Protein AF-A0A382NJA1-F1 (afdb_monomer)

Mean predicted aligned error: 3.36 Å

Solvent-accessible surface area (backbone atoms only — not comparable to full-atom values): 5125 Å² total; per-residue (Å²): 135,84,60,67,63,60,54,55,50,49,56,50,51,52,54,54,45,63,69,33,66,53,54,37,37,49,45,68,77,72,45,65,48,91,83,36,47,65,61,50,51,49,54,52,52,51,43,53,48,28,68,73,70,44,55,71,74,49,26,53,50,45,52,52,53,50,51,64,67,24,68,82,36,61,54,64,28,100,84,74,46,75,41,46,65,78,63,130

Secondary structure (DSSP, 8-state):
---HHHHHHHHHHHHHHHH-HHHHHHHHHH--TTT-HHHHHHHHHHHHHHHHHS-HHHHHHHHHHHHHHHTT-EEE-TTS-EEETT--

Foldseek 3Di:
DDDVVVVVVLVVVVVVLCPDQQSVVLCVPQHPCVVCVPVVSVLVVLLVCCCPPNDPVSNVVSVVVVCVSQQVRWDAGPVRHTDGSPPD

InterPro domains:
  IPR018713 ER-bound oxygenase mpaB/mpaB'/Rubber oxygenase, catalytic domain [PF09995] (4-88)

Organism: NCBI:txid408172

Structure (mmCIF, N/CA/C/O backbone):
data_AF-A0A382NJA1-F1
#
_entry.id   AF-A0A382NJA1-F1
#
loop_
_atom_site.group_PDB
_atom_site.id
_atom_site.type_symbol
_atom_site.label_atom_id
_atom_site.label_alt_id
_atom_site.label_comp_id
_atom_site.label_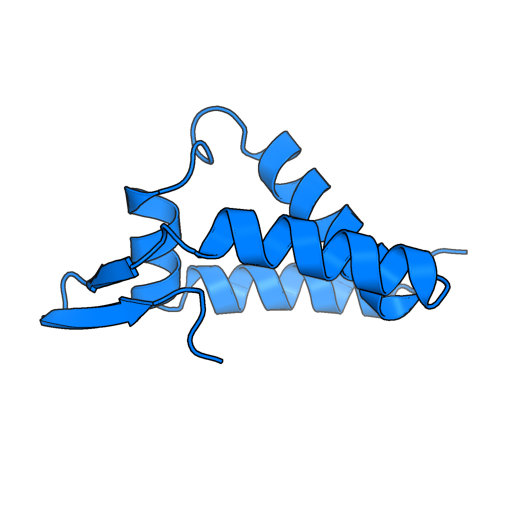asym_id
_atom_site.label_entity_id
_atom_site.label_seq_id
_atom_site.pdbx_PDB_ins_code
_atom_site.Cartn_x
_atom_site.Cartn_y
_atom_site.Cartn_z
_atom_site.occupancy
_atom_site.B_iso_or_equiv
_atom_site.auth_seq_id
_atom_site.auth_comp_id
_atom_site.auth_asym_id
_atom_site.auth_atom_id
_atom_site.pdbx_PDB_model_num
ATOM 1 N N . MET A 1 1 ? 4.106 1.530 -23.584 1.00 46.34 1 MET A N 1
ATOM 2 C CA . MET A 1 1 ? 3.066 0.544 -23.944 1.00 46.34 1 MET A CA 1
ATOM 3 C C . MET A 1 1 ? 2.362 0.176 -22.647 1.00 46.34 1 MET A C 1
ATOM 5 O O . MET A 1 1 ? 3.019 -0.368 -21.775 1.00 46.34 1 MET A O 1
ATOM 9 N N . SER A 1 2 ? 1.124 0.629 -22.435 1.00 67.75 2 SER A N 1
ATOM 10 C CA . SER A 1 2 ? 0.388 0.360 -21.191 1.00 67.75 2 SER A CA 1
ATOM 11 C C . SER A 1 2 ? -0.265 -1.012 -21.323 1.00 67.75 2 SER A C 1
ATOM 13 O O . SER A 1 2 ? -1.024 -1.213 -22.267 1.00 67.75 2 SER A O 1
ATOM 15 N N . ASP A 1 3 ? 0.080 -1.956 -20.448 1.00 82.00 3 ASP A N 1
ATOM 16 C CA . ASP A 1 3 ? -0.658 -3.212 -20.330 1.00 82.00 3 ASP A CA 1
ATOM 17 C C . ASP A 1 3 ? -2.047 -2.903 -19.731 1.00 82.00 3 ASP A C 1
ATOM 19 O O . ASP A 1 3 ? -2.130 -2.502 -18.563 1.00 82.00 3 ASP A O 1
ATOM 23 N N . PRO A 1 4 ? -3.146 -3.047 -20.496 1.00 86.69 4 PRO A N 1
ATOM 24 C CA . PRO A 1 4 ? -4.487 -2.751 -19.998 1.00 86.69 4 PRO A CA 1
ATOM 25 C C . PRO A 1 4 ? -4.897 -3.671 -18.839 1.00 86.69 4 PRO A C 1
ATOM 27 O O . PRO A 1 4 ? -5.697 -3.260 -17.993 1.00 86.69 4 PRO A O 1
ATOM 30 N N . ALA A 1 5 ? -4.332 -4.880 -18.747 1.00 90.00 5 ALA A N 1
ATOM 31 C CA . ALA A 1 5 ? -4.602 -5.789 -17.640 1.00 90.00 5 ALA A CA 1
ATOM 32 C C . ALA A 1 5 ? -4.041 -5.246 -16.319 1.00 90.00 5 ALA A C 1
ATOM 34 O O . ALA A 1 5 ? -4.717 -5.332 -15.294 1.00 90.00 5 ALA A O 1
ATOM 35 N N . ALA A 1 6 ? -2.864 -4.611 -16.342 1.00 88.88 6 ALA A N 1
ATOM 36 C CA . ALA A 1 6 ? -2.269 -3.986 -15.161 1.00 88.88 6 ALA A CA 1
ATOM 37 C C . ALA A 1 6 ? -3.151 -2.860 -14.591 1.00 88.88 6 ALA A C 1
ATOM 39 O O . ALA A 1 6 ? -3.291 -2.739 -13.375 1.00 88.88 6 ALA A O 1
ATOM 40 N N . PHE A 1 7 ? -3.802 -2.071 -15.452 1.00 89.00 7 PHE A N 1
ATOM 41 C CA . PHE A 1 7 ? -4.722 -1.016 -15.016 1.00 89.00 7 PHE A CA 1
ATOM 42 C C . PHE A 1 7 ? -5.978 -1.586 -14.342 1.00 89.00 7 PHE A C 1
ATOM 44 O O . PHE A 1 7 ? -6.320 -1.195 -13.223 1.00 89.00 7 PHE A O 1
ATOM 51 N N . VAL A 1 8 ? -6.638 -2.553 -14.989 1.00 94.00 8 VAL A N 1
ATOM 52 C CA . VAL A 1 8 ? -7.832 -3.214 -14.436 1.00 94.00 8 VAL A CA 1
ATOM 53 C C . VAL A 1 8 ? -7.493 -3.952 -13.137 1.00 94.00 8 VA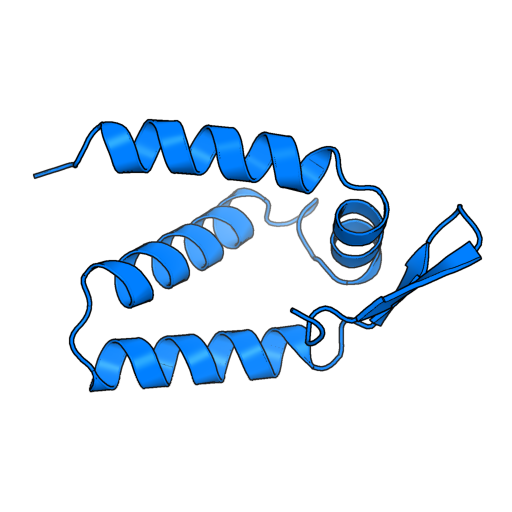L A C 1
ATOM 55 O O . VAL A 1 8 ? -8.217 -3.835 -12.146 1.00 94.00 8 VAL A O 1
ATOM 58 N N . GLY A 1 9 ? -6.367 -4.668 -13.119 1.00 92.56 9 GLY A N 1
ATOM 59 C CA . GLY A 1 9 ? -5.847 -5.350 -11.938 1.00 92.56 9 GLY A CA 1
ATOM 60 C C . GLY A 1 9 ? -5.560 -4.383 -10.792 1.00 92.56 9 GLY A C 1
ATOM 61 O O . GLY A 1 9 ? -5.968 -4.648 -9.663 1.00 92.56 9 GLY A O 1
ATOM 62 N N . GLY A 1 10 ? -4.947 -3.233 -11.085 1.00 92.69 10 GLY A N 1
ATOM 63 C CA . GLY A 1 10 ? -4.674 -2.180 -10.108 1.00 92.69 10 GLY A CA 1
ATOM 64 C C . GLY A 1 10 ? -5.944 -1.619 -9.468 1.00 92.69 10 GLY A C 1
ATOM 65 O O . GLY A 1 10 ? -6.041 -1.581 -8.242 1.00 92.69 10 GLY A O 1
ATOM 66 N N . ILE A 1 11 ? -6.953 -1.255 -10.268 1.00 93.94 11 ILE A N 1
ATOM 67 C CA . ILE A 1 11 ? -8.241 -0.765 -9.742 1.00 93.94 11 ILE A CA 1
ATOM 68 C C . ILE A 1 11 ? -8.907 -1.827 -8.868 1.00 93.94 11 ILE A C 1
ATOM 70 O O . ILE A 1 11 ? -9.336 -1.531 -7.752 1.00 93.94 11 ILE A O 1
ATOM 74 N N . ARG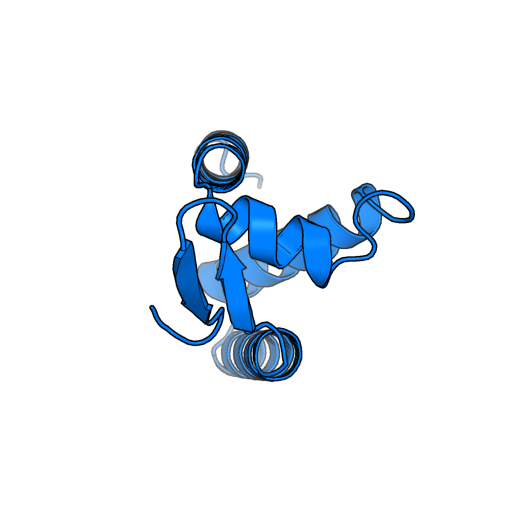 A 1 12 ? -8.963 -3.078 -9.339 1.00 96.25 12 ARG A N 1
ATOM 75 C CA . ARG A 1 12 ? -9.534 -4.182 -8.558 1.00 96.25 12 ARG A CA 1
ATOM 76 C C . ARG A 1 12 ? -8.801 -4.362 -7.230 1.00 96.25 12 ARG A C 1
ATOM 78 O O . ARG A 1 12 ? -9.455 -4.515 -6.202 1.00 96.25 12 ARG A O 1
ATOM 85 N N . ALA A 1 13 ? -7.470 -4.343 -7.243 1.00 94.25 13 ALA A N 1
ATOM 86 C CA . ALA A 1 13 ? -6.663 -4.503 -6.040 1.00 94.25 13 ALA A CA 1
ATOM 87 C C . ALA A 1 13 ? -6.937 -3.391 -5.020 1.00 94.25 13 ALA A C 1
ATOM 89 O O . ALA A 1 13 ? -7.023 -3.684 -3.832 1.00 94.25 13 ALA A O 1
ATOM 90 N N . LEU A 1 14 ? -7.120 -2.143 -5.465 1.00 93.50 14 LEU A N 1
ATOM 91 C CA . LEU A 1 14 ? -7.483 -1.029 -4.583 1.00 93.50 14 LEU A CA 1
ATOM 92 C C . LEU A 1 14 ? -8.859 -1.233 -3.942 1.00 93.50 14 LEU A C 1
ATOM 94 O O . LEU A 1 14 ? -9.005 -1.019 -2.742 1.00 93.50 14 LEU A O 1
ATOM 98 N N . LEU A 1 15 ? -9.851 -1.684 -4.715 1.00 95.25 15 LEU A N 1
ATOM 99 C CA . LEU A 1 15 ? -11.199 -1.948 -4.201 1.00 95.25 15 LEU A CA 1
ATOM 100 C C . LEU A 1 15 ? -11.206 -3.085 -3.173 1.00 95.25 15 LEU A C 1
ATOM 102 O O . LEU A 1 15 ? -11.812 -2.951 -2.114 1.00 95.25 15 LEU A O 1
ATOM 106 N N . VAL A 1 16 ? -10.509 -4.186 -3.466 1.00 96.25 16 VAL A N 1
ATOM 107 C CA . VAL A 1 16 ? -10.401 -5.327 -2.543 1.00 96.25 16 VAL A CA 1
ATOM 108 C C . VAL A 1 16 ? -9.665 -4.924 -1.264 1.00 96.25 16 VAL A C 1
ATOM 110 O O . VAL A 1 16 ? -10.130 -5.248 -0.176 1.00 96.25 16 VAL A O 1
ATOM 113 N N . GLN A 1 17 ? -8.564 -4.176 -1.376 1.00 93.88 17 GLN A N 1
ATOM 114 C CA . GLN A 1 17 ? -7.827 -3.675 -0.213 1.00 93.88 17 GLN A CA 1
ATOM 115 C C . GLN A 1 17 ? -8.671 -2.724 0.639 1.00 93.88 17 GLN A C 1
ATOM 117 O O . GLN A 1 17 ? -8.694 -2.860 1.857 1.00 93.88 17 GLN A O 1
ATOM 122 N N . ALA A 1 18 ? -9.410 -1.799 0.020 1.00 92.44 18 ALA A N 1
ATOM 123 C CA . ALA A 1 18 ? -10.282 -0.873 0.741 1.00 92.44 18 ALA A CA 1
ATOM 124 C C . ALA A 1 18 ? -11.441 -1.580 1.466 1.00 92.44 18 ALA A C 1
ATOM 126 O O . ALA A 1 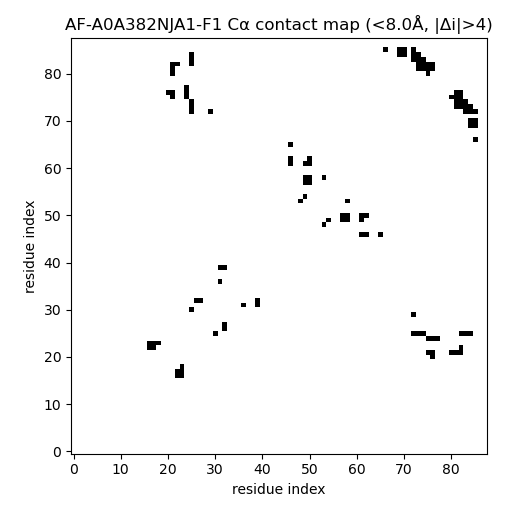18 ? -11.926 -1.080 2.478 1.00 92.44 18 ALA A O 1
ATOM 127 N N . ALA 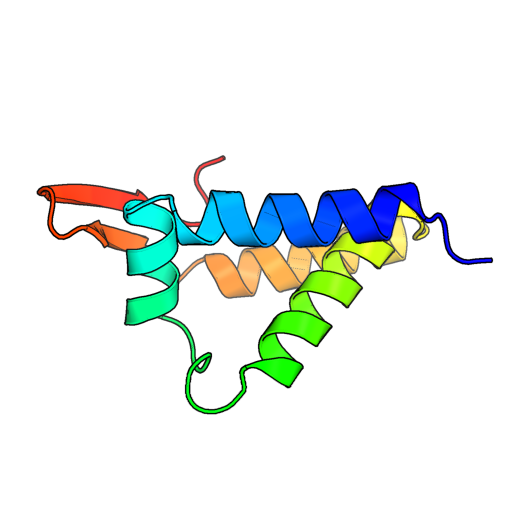A 1 19 ? -11.877 -2.738 0.964 1.00 95.31 19 ALA A N 1
ATOM 128 C CA . ALA A 1 19 ? -12.916 -3.550 1.589 1.00 95.31 19 ALA A CA 1
ATOM 129 C C . ALA A 1 19 ? -12.405 -4.420 2.754 1.00 95.31 19 ALA A C 1
ATOM 131 O O . ALA A 1 19 ? -13.219 -4.963 3.502 1.00 95.31 19 ALA A O 1
ATOM 132 N N . HIS A 1 20 ? -11.088 -4.574 2.923 1.00 94.44 20 HIS A N 1
ATOM 133 C CA . HIS A 1 20 ? -10.511 -5.389 3.989 1.00 94.44 20 HIS A CA 1
ATOM 134 C C . HIS A 1 20 ? -10.395 -4.569 5.291 1.00 94.44 20 HIS A C 1
ATOM 136 O O . HIS A 1 20 ? -9.638 -3.595 5.313 1.00 94.44 20 HIS A O 1
ATOM 142 N N . PRO A 1 21 ? -11.078 -4.940 6.396 1.00 95.25 21 PRO A N 1
ATOM 143 C CA . PRO A 1 21 ? -11.160 -4.102 7.600 1.00 95.25 21 PRO A CA 1
ATOM 144 C C . PRO A 1 21 ? -9.801 -3.754 8.217 1.00 95.25 21 PRO A C 1
ATOM 146 O O . PRO A 1 21 ? -9.572 -2.619 8.623 1.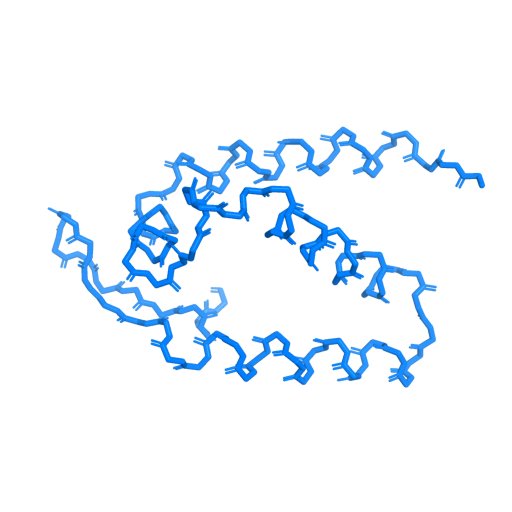00 95.25 21 PRO A O 1
ATOM 149 N N . GLU A 1 22 ? -8.884 -4.715 8.259 1.00 96.38 22 GLU A N 1
ATOM 150 C CA . GLU A 1 22 ? -7.551 -4.554 8.847 1.00 96.38 22 GLU A CA 1
ATOM 151 C C . GLU A 1 22 ? -6.639 -3.674 7.975 1.00 96.38 22 GLU A C 1
ATOM 153 O O . GLU A 1 22 ? -5.925 -2.821 8.498 1.00 96.38 22 GLU A O 1
ATOM 158 N N . VAL A 1 23 ? -6.729 -3.790 6.644 1.00 95.19 23 VAL A N 1
ATOM 159 C CA . VAL A 1 23 ? -6.027 -2.888 5.715 1.00 95.19 23 VAL A CA 1
ATOM 160 C C . VAL A 1 23 ? -6.590 -1.472 5.827 1.00 95.19 23 VAL A C 1
ATOM 162 O O . VAL A 1 23 ? -5.830 -0.507 5.903 1.00 95.19 23 VAL A O 1
ATOM 165 N N . ALA A 1 24 ? -7.917 -1.335 5.874 1.00 94.50 24 ALA A N 1
ATOM 166 C CA . ALA A 1 24 ? -8.581 -0.048 6.038 1.00 94.50 24 ALA A CA 1
ATOM 167 C C . ALA A 1 24 ? -8.224 0.618 7.377 1.00 94.50 24 ALA A C 1
ATOM 169 O O . ALA A 1 24 ? -8.011 1.829 7.396 1.00 94.50 24 ALA A O 1
ATOM 170 N N . ALA A 1 25 ? -8.100 -0.154 8.463 1.00 96.50 25 ALA A N 1
ATOM 171 C CA . ALA A 1 25 ? -7.612 0.334 9.753 1.00 96.50 25 ALA A CA 1
ATOM 172 C C . ALA A 1 25 ? -6.160 0.823 9.649 1.00 96.50 25 ALA A C 1
ATOM 174 O O . ALA A 1 25 ? -5.894 1.987 9.929 1.00 96.50 25 ALA A O 1
ATOM 175 N N . GLY A 1 26 ? -5.243 0.006 9.118 1.00 95.75 26 GLY A N 1
ATOM 176 C CA . GLY A 1 26 ? -3.840 0.403 8.952 1.00 95.75 26 GLY A CA 1
ATOM 177 C C . GLY A 1 26 ? -3.656 1.659 8.089 1.00 95.75 26 GLY A C 1
ATOM 178 O O . GLY A 1 26 ? -2.868 2.546 8.418 1.00 95.75 26 GLY A O 1
ATOM 179 N N . VAL A 1 27 ? -4.422 1.792 7.002 1.00 95.00 27 VAL A N 1
ATOM 180 C CA . VAL A 1 27 ? -4.440 3.022 6.191 1.00 95.00 27 VAL A CA 1
ATOM 181 C C . VAL A 1 27 ? -5.074 4.181 6.963 1.00 95.00 27 VAL A C 1
ATOM 183 O O . VAL A 1 27 ? -4.549 5.291 6.927 1.00 95.00 27 VAL A O 1
ATOM 186 N N . GLY A 1 28 ? -6.181 3.943 7.662 1.00 94.81 28 GLY A N 1
ATOM 187 C CA . GLY A 1 28 ? -6.890 4.937 8.464 1.00 94.81 28 GLY A CA 1
ATOM 188 C C . GLY A 1 28 ? -6.029 5.570 9.553 1.00 94.81 28 GLY A C 1
ATOM 189 O O . GLY A 1 28 ? -6.081 6.792 9.715 1.00 94.81 28 GLY A O 1
ATOM 190 N N . ASP A 1 29 ? -5.238 4.739 10.228 1.00 95.38 29 ASP A N 1
ATOM 191 C CA . ASP A 1 29 ? -4.470 5.077 11.426 1.00 95.38 29 ASP A CA 1
ATOM 192 C C . ASP A 1 29 ? -3.062 5.601 11.094 1.00 95.38 29 ASP A C 1
ATOM 194 O O . ASP A 1 29 ? -2.537 6.461 11.801 1.00 95.38 29 ASP A O 1
ATOM 198 N N . HIS A 1 30 ? -2.446 5.123 10.002 1.00 95.75 30 HIS A N 1
ATOM 199 C CA . HIS A 1 30 ? -1.026 5.379 9.704 1.00 95.75 30 HIS A CA 1
ATOM 200 C C . HIS A 1 30 ? -0.757 6.086 8.363 1.00 95.75 30 HIS A C 1
ATOM 202 O O . HIS A 1 30 ? 0.401 6.229 7.961 1.00 95.75 30 HIS A O 1
ATOM 208 N N . SER A 1 31 ? -1.783 6.527 7.626 1.00 92.88 31 SER A N 1
ATOM 209 C CA . SER A 1 31 ? -1.601 7.198 6.332 1.00 92.88 31 SER A CA 1
ATOM 210 C C . SER A 1 31 ? -2.130 8.625 6.288 1.00 92.88 31 SER A C 1
ATOM 212 O O . SER A 1 31 ? -3.271 8.888 6.638 1.00 92.88 31 SER A O 1
ATOM 214 N N . VAL A 1 32 ? -1.385 9.488 5.594 1.00 90.50 32 VAL A N 1
ATOM 215 C CA . VAL A 1 32 ? -1.834 10.802 5.096 1.00 90.50 32 VAL A CA 1
ATOM 216 C C . VAL A 1 32 ? -2.750 10.709 3.861 1.00 90.50 32 VAL A C 1
ATOM 218 O O . VAL A 1 32 ? -2.643 11.497 2.927 1.00 90.50 32 VAL A O 1
ATOM 221 N N . TYR A 1 33 ? -3.589 9.671 3.750 1.00 88.62 33 TYR A N 1
ATOM 222 C CA . TYR A 1 33 ? -4.333 9.439 2.497 1.00 88.62 33 TYR A CA 1
ATOM 223 C C . TYR A 1 33 ? -5.466 10.445 2.279 1.00 88.62 33 TYR A C 1
ATOM 225 O O . TYR A 1 33 ? -5.916 10.606 1.147 1.00 88.62 33 TYR A O 1
ATOM 233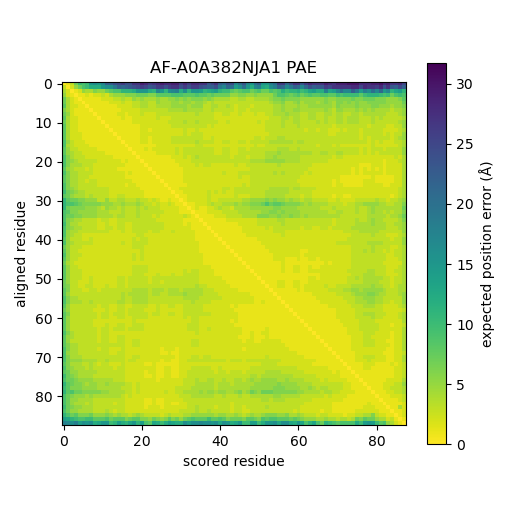 N N . ARG A 1 34 ? -5.944 11.090 3.348 1.00 92.31 34 ARG A N 1
ATOM 234 C CA . ARG A 1 34 ? -6.996 12.106 3.265 1.00 92.31 34 ARG A CA 1
ATOM 235 C C . ARG A 1 34 ? -6.425 13.431 2.764 1.00 92.31 34 ARG A C 1
ATOM 237 O O . ARG A 1 34 ? -7.094 14.139 2.021 1.00 92.31 34 ARG A O 1
ATOM 244 N N . GLU A 1 35 ? -5.183 13.723 3.134 1.00 96.56 35 GLU A N 1
ATOM 245 C CA . GLU A 1 35 ? -4.452 14.941 2.794 1.00 96.56 35 GLU A CA 1
ATOM 246 C C . GLU A 1 35 ? -3.721 14.813 1.447 1.00 96.56 35 GLU A C 1
ATOM 248 O O . GLU A 1 35 ? -3.681 15.765 0.673 1.00 96.56 35 GLU A O 1
ATOM 253 N N . ASP A 1 36 ? -3.171 13.630 1.149 1.00 95.56 36 ASP A N 1
ATOM 254 C CA . ASP A 1 36 ? -2.410 13.318 -0.070 1.00 95.56 36 ASP A CA 1
ATOM 255 C C . ASP A 1 36 ? -2.872 11.989 -0.720 1.00 95.56 36 ASP A C 1
ATOM 257 O O . ASP A 1 36 ? -2.119 11.005 -0.772 1.00 95.56 36 ASP A O 1
ATOM 261 N N . PRO A 1 37 ? -4.115 11.912 -1.237 1.00 92.50 37 PRO A N 1
ATOM 262 C CA . PRO A 1 37 ? -4.626 10.693 -1.867 1.00 92.50 37 PRO A CA 1
ATOM 263 C C . PRO A 1 37 ? -3.876 10.348 -3.159 1.00 92.50 37 PRO A C 1
ATOM 265 O O . PRO A 1 37 ? -3.541 9.186 -3.402 1.00 92.50 37 PRO A O 1
ATOM 268 N N . LEU A 1 38 ? -3.577 11.354 -3.990 1.00 94.75 38 LEU A N 1
ATOM 269 C CA . LEU A 1 38 ? -2.920 11.142 -5.281 1.00 94.75 38 LEU A CA 1
ATOM 270 C C . LEU A 1 38 ? -1.437 10.800 -5.125 1.00 94.75 38 LEU A C 1
ATOM 272 O O . LEU A 1 38 ? -0.936 9.938 -5.850 1.00 94.75 38 LEU A O 1
ATOM 276 N N . GLY A 1 39 ? -0.729 11.405 -4.169 1.00 94.88 39 GLY A N 1
ATOM 277 C CA . GLY A 1 39 ? 0.649 11.026 -3.878 1.00 94.88 39 GLY A CA 1
ATOM 278 C C . GLY A 1 39 ? 0.736 9.632 -3.264 1.00 94.88 39 GLY A C 1
ATOM 279 O O . GLY A 1 39 ? 1.624 8.866 -3.646 1.00 94.88 39 GLY A O 1
ATOM 280 N N . ARG A 1 40 ? -0.210 9.237 -2.396 1.00 93.88 40 ARG A N 1
ATOM 281 C CA . ARG A 1 40 ? -0.319 7.844 -1.915 1.00 93.88 40 ARG A CA 1
ATOM 282 C C . ARG A 1 40 ? -0.488 6.867 -3.074 1.00 93.88 40 ARG A C 1
ATOM 284 O O . ARG A 1 40 ? 0.295 5.924 -3.176 1.00 93.88 40 ARG A O 1
ATOM 291 N N . LEU A 1 41 ? -1.445 7.121 -3.967 1.00 93.50 41 LEU A N 1
ATOM 292 C CA . LEU A 1 41 ? -1.675 6.280 -5.143 1.00 93.50 41 LEU A CA 1
ATOM 293 C C . LEU A 1 41 ? -0.434 6.208 -6.045 1.00 93.50 41 LEU A C 1
ATOM 295 O O . LEU A 1 41 ? -0.063 5.127 -6.496 1.00 93.50 41 LEU A O 1
ATOM 299 N N . SER A 1 42 ? 0.242 7.338 -6.259 1.00 94.75 42 SER A N 1
ATOM 300 C CA . SER A 1 42 ? 1.452 7.408 -7.087 1.00 94.75 42 SER A CA 1
ATOM 301 C C . SER A 1 42 ? 2.594 6.567 -6.510 1.00 94.75 42 SER A C 1
ATOM 303 O O . SER A 1 42 ? 3.270 5.860 -7.256 1.00 94.75 42 SER A O 1
ATOM 305 N N . ARG A 1 43 ? 2.786 6.575 -5.182 1.00 94.88 43 ARG A N 1
ATOM 306 C CA . ARG A 1 43 ? 3.786 5.730 -4.500 1.00 94.88 43 ARG A CA 1
ATOM 307 C C . ARG A 1 43 ? 3.471 4.239 -4.651 1.00 94.88 43 ARG A C 1
ATOM 309 O O . ARG A 1 43 ? 4.376 3.462 -4.948 1.00 94.88 43 ARG A O 1
ATOM 316 N N . THR A 1 44 ? 2.203 3.846 -4.518 1.00 94.12 44 THR A N 1
ATOM 317 C CA . THR A 1 44 ? 1.766 2.462 -4.766 1.00 94.12 44 THR A CA 1
ATOM 318 C C . THR A 1 44 ? 1.987 2.055 -6.224 1.00 94.12 44 THR A C 1
ATOM 320 O O . THR A 1 44 ? 2.558 0.997 -6.480 1.00 94.12 44 THR A O 1
ATOM 323 N N . ALA A 1 45 ? 1.603 2.899 -7.186 1.00 94.25 45 ALA A N 1
ATOM 324 C CA . ALA A 1 45 ? 1.797 2.626 -8.610 1.00 94.25 45 ALA A CA 1
ATOM 325 C C . ALA A 1 45 ? 3.284 2.495 -8.977 1.00 94.25 45 ALA A C 1
ATOM 327 O O . ALA A 1 45 ? 3.649 1.601 -9.744 1.00 94.25 45 ALA A O 1
ATOM 328 N N . ALA A 1 46 ? 4.148 3.333 -8.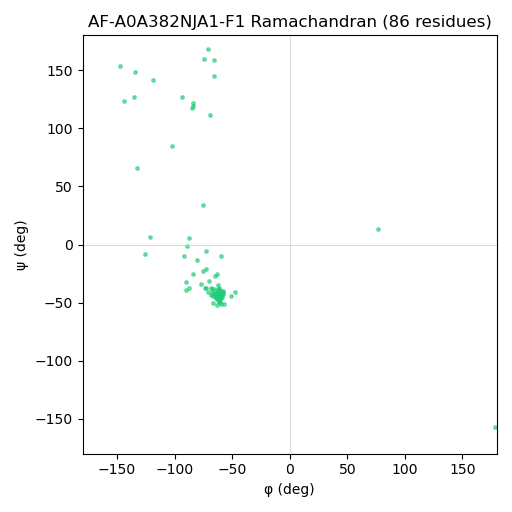396 1.00 95.25 46 ALA A N 1
ATOM 329 C CA . ALA A 1 46 ? 5.594 3.245 -8.572 1.00 95.25 46 ALA A CA 1
ATOM 330 C C . ALA A 1 46 ? 6.155 1.924 -8.020 1.00 95.25 46 ALA A C 1
ATOM 332 O O . ALA A 1 46 ? 6.930 1.263 -8.708 1.00 95.25 46 ALA A O 1
ATOM 333 N N . TYR A 1 47 ? 5.725 1.501 -6.826 1.00 96.12 47 TYR A N 1
ATOM 334 C CA . TYR A 1 47 ? 6.131 0.219 -6.243 1.00 96.12 47 TYR A CA 1
ATOM 335 C C . TYR A 1 47 ? 5.704 -0.977 -7.103 1.00 96.12 47 TYR A C 1
ATOM 337 O O . TYR A 1 47 ? 6.531 -1.831 -7.422 1.00 96.12 47 TYR A O 1
ATOM 345 N N . VAL A 1 48 ? 4.436 -1.024 -7.525 1.00 94.88 48 VAL A N 1
ATOM 346 C CA . VAL A 1 48 ? 3.918 -2.114 -8.370 1.00 94.88 48 VAL A CA 1
ATOM 347 C C . VAL A 1 48 ? 4.642 -2.142 -9.715 1.00 94.88 48 VAL A C 1
ATOM 349 O O . VAL A 1 48 ? 5.045 -3.206 -10.175 1.00 94.88 48 VAL A O 1
ATOM 352 N N . SER A 1 49 ? 4.880 -0.978 -10.325 1.00 94.50 49 SER A N 1
ATOM 353 C CA . SER A 1 49 ? 5.607 -0.895 -11.597 1.00 94.50 49 SER A CA 1
ATOM 354 C C . SER A 1 49 ? 7.051 -1.376 -11.457 1.00 94.50 49 SER A C 1
ATOM 356 O O . SER A 1 49 ? 7.502 -2.176 -12.272 1.00 94.50 49 SER A O 1
ATOM 358 N N . ALA A 1 50 ? 7.760 -0.945 -10.408 1.00 96.56 50 ALA A N 1
ATOM 359 C CA . ALA A 1 50 ? 9.139 -1.356 -10.154 1.00 96.56 50 ALA A CA 1
ATOM 360 C C . ALA A 1 50 ? 9.251 -2.860 -9.872 1.00 96.56 50 ALA A C 1
ATOM 362 O O . ALA A 1 50 ? 10.140 -3.515 -10.400 1.00 96.56 50 ALA A O 1
ATOM 363 N N . THR A 1 51 ? 8.334 -3.425 -9.087 1.00 96.12 51 THR A N 1
ATOM 364 C CA . THR A 1 51 ? 8.354 -4.860 -8.752 1.00 96.12 51 THR A CA 1
ATOM 365 C C . THR A 1 51 ? 7.889 -5.760 -9.898 1.00 96.12 51 THR A C 1
ATOM 367 O O . THR A 1 51 ? 8.271 -6.926 -9.935 1.00 96.12 51 THR A O 1
ATOM 370 N N . THR A 1 52 ? 7.110 -5.232 -10.848 1.00 94.56 52 THR A N 1
ATOM 371 C CA . THR A 1 52 ? 6.631 -5.993 -12.016 1.00 94.56 52 THR A CA 1
ATOM 372 C C . THR A 1 52 ? 7.585 -5.904 -13.209 1.00 94.56 52 THR A C 1
ATOM 374 O O . THR A 1 52 ? 7.774 -6.892 -13.913 1.00 94.56 52 THR A O 1
ATOM 377 N N . TYR A 1 53 ? 8.176 -4.731 -13.458 1.00 94.31 53 TYR A N 1
ATOM 378 C CA . TYR A 1 53 ? 8.916 -4.442 -14.697 1.00 94.31 53 TYR A CA 1
ATOM 379 C C . TYR A 1 53 ? 10.352 -3.951 -14.481 1.00 94.31 53 TYR A C 1
ATOM 381 O O . TYR A 1 53 ? 11.082 -3.780 -15.457 1.00 94.31 53 TYR A O 1
ATOM 389 N N . GLY A 1 54 ? 10.749 -3.672 -13.239 1.00 96.00 54 GLY A N 1
ATOM 390 C CA . GLY A 1 54 ? 12.075 -3.155 -12.922 1.00 96.00 54 GLY A CA 1
ATOM 391 C C . GLY A 1 54 ? 13.169 -4.217 -13.011 1.00 96.00 54 GLY A C 1
ATOM 392 O O . GLY A 1 54 ? 12.931 -5.422 -12.910 1.00 96.00 54 GLY A O 1
ATOM 393 N N . SER A 1 55 ? 14.402 -3.751 -13.161 1.00 98.25 55 SER A N 1
ATOM 394 C CA . SER A 1 55 ? 15.600 -4.560 -12.949 1.00 98.25 55 SER A CA 1
ATOM 395 C C . SER A 1 55 ? 15.736 -4.971 -11.478 1.00 98.25 55 SER A C 1
ATOM 397 O O . SER A 1 55 ? 15.202 -4.311 -10.586 1.00 98.25 55 SER A O 1
ATOM 399 N N . LEU A 1 56 ? 16.496 -6.035 -11.194 1.00 98.19 56 LEU A N 1
ATOM 400 C CA . LEU A 1 56 ? 16.694 -6.515 -9.816 1.00 98.19 56 LEU A CA 1
ATOM 401 C C . LEU A 1 56 ? 17.135 -5.408 -8.832 1.00 98.19 56 LEU A C 1
ATOM 403 O O . LEU A 1 56 ? 16.521 -5.301 -7.772 1.00 98.19 56 LEU A O 1
ATOM 407 N N . PRO A 1 57 ? 18.089 -4.511 -9.166 1.00 98.25 57 PRO A N 1
ATOM 408 C CA . PRO A 1 57 ? 18.443 -3.411 -8.267 1.00 98.25 57 PRO A CA 1
ATOM 409 C C . PRO A 1 57 ? 17.291 -2.430 -7.985 1.00 98.25 57 PRO A C 1
ATOM 411 O O . PRO A 1 57 ? 17.190 -1.887 -6.882 1.00 98.25 57 PRO A O 1
ATOM 414 N N . GLU A 1 58 ? 16.418 -2.178 -8.965 1.00 97.94 58 GLU A N 1
ATOM 415 C CA . GLU A 1 58 ? 15.243 -1.312 -8.794 1.00 97.94 58 GLU A CA 1
ATOM 416 C C . GLU A 1 58 ? 14.191 -1.978 -7.905 1.00 97.94 58 GLU A C 1
ATOM 418 O O . GLU A 1 58 ? 13.628 -1.326 -7.021 1.00 97.94 58 GLU A O 1
ATOM 423 N N . VAL A 1 59 ? 13.979 -3.283 -8.096 1.00 98.50 59 VAL A N 1
ATOM 424 C CA . VAL A 1 59 ? 13.101 -4.119 -7.268 1.00 98.50 59 VAL A CA 1
ATOM 425 C C . VAL A 1 59 ? 13.577 -4.098 -5.812 1.00 98.50 59 VAL A C 1
ATOM 427 O O . VAL A 1 59 ? 12.797 -3.760 -4.920 1.00 98.50 59 VAL A O 1
ATOM 430 N N . ASP A 1 60 ? 14.860 -4.370 -5.559 1.00 98.44 60 ASP A N 1
ATOM 431 C CA . ASP A 1 60 ? 15.440 -4.398 -4.207 1.00 98.44 60 ASP A CA 1
ATOM 432 C C . ASP A 1 60 ? 15.309 -3.048 -3.491 1.00 98.44 60 ASP A C 1
ATOM 434 O O . ASP A 1 60 ? 14.973 -2.972 -2.298 1.00 98.44 60 ASP A O 1
ATOM 438 N N . ARG A 1 61 ? 15.521 -1.952 -4.229 1.00 98.19 61 ARG A N 1
ATOM 439 C CA . ARG A 1 61 ? 15.322 -0.597 -3.711 1.00 98.19 61 ARG A CA 1
ATOM 440 C C . ARG A 1 61 ? 13.859 -0.358 -3.341 1.00 98.19 61 ARG A C 1
ATOM 442 O O . ARG A 1 61 ? 13.589 0.152 -2.253 1.00 98.19 61 ARG A O 1
ATOM 449 N N . ALA A 1 62 ? 12.924 -0.724 -4.217 1.00 97.88 62 ALA A N 1
ATOM 450 C CA . ALA A 1 62 ? 11.492 -0.556 -3.982 1.00 97.88 62 ALA A CA 1
ATOM 451 C C . ALA A 1 62 ? 11.017 -1.366 -2.762 1.00 97.88 62 ALA A C 1
ATOM 453 O O . ALA A 1 62 ? 10.321 -0.825 -1.899 1.00 97.88 62 ALA A O 1
ATOM 454 N N . LEU A 1 63 ? 11.466 -2.620 -2.636 1.00 97.25 63 LEU A N 1
ATOM 455 C CA . LEU A 1 63 ? 11.197 -3.478 -1.479 1.00 97.25 63 LEU A CA 1
ATOM 456 C C . LEU A 1 63 ? 11.723 -2.861 -0.182 1.00 97.25 63 LEU A C 1
ATOM 458 O O . LEU A 1 63 ? 11.007 -2.822 0.816 1.00 97.25 63 LEU A O 1
ATOM 462 N N . THR A 1 64 ? 12.953 -2.346 -0.192 1.00 97.75 64 THR A N 1
ATOM 463 C CA . THR A 1 64 ? 13.556 -1.705 0.985 1.00 97.75 64 THR A CA 1
ATOM 464 C C . THR A 1 64 ? 12.744 -0.492 1.438 1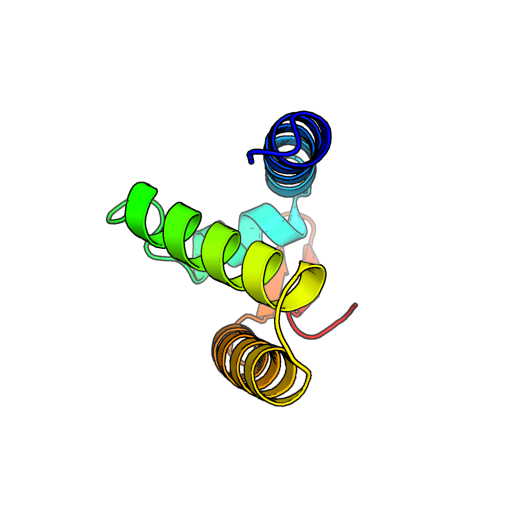.00 97.75 64 THR A C 1
ATOM 466 O O . THR A 1 64 ? 12.458 -0.346 2.627 1.00 97.75 64 THR A O 1
ATOM 469 N N . VAL A 1 65 ? 12.332 0.364 0.497 1.00 97.12 65 VAL A N 1
ATOM 470 C CA . VAL A 1 65 ? 11.516 1.551 0.795 1.00 97.12 65 VAL A CA 1
ATOM 471 C C . VAL A 1 65 ? 10.174 1.154 1.409 1.00 97.12 65 VAL A C 1
ATOM 473 O O . VAL A 1 65 ? 9.818 1.677 2.465 1.00 97.12 65 VAL A O 1
ATOM 476 N N . VAL A 1 66 ? 9.450 0.213 0.795 1.00 96.38 66 VAL A N 1
ATOM 477 C CA . VAL A 1 66 ? 8.128 -0.203 1.289 1.00 96.38 66 VAL A CA 1
ATOM 478 C C . VAL A 1 66 ? 8.226 -0.919 2.632 1.00 96.38 66 VAL A C 1
ATOM 480 O O . VAL A 1 66 ? 7.465 -0.591 3.536 1.00 96.38 66 VAL A O 1
ATOM 483 N N . ARG A 1 67 ? 9.206 -1.810 2.828 1.00 96.19 67 ARG A N 1
ATOM 484 C CA . ARG A 1 67 ? 9.426 -2.476 4.125 1.00 96.19 67 ARG A CA 1
ATOM 485 C C . ARG A 1 67 ? 9.684 -1.477 5.248 1.00 96.19 67 ARG A C 1
ATOM 487 O O . ARG A 1 67 ? 9.122 -1.615 6.329 1.00 96.19 67 ARG A O 1
ATOM 494 N N . ASN A 1 68 ? 10.500 -0.455 4.999 1.00 96.94 68 ASN A N 1
ATOM 495 C CA . ASN A 1 68 ? 10.752 0.589 5.992 1.00 96.94 68 ASN A CA 1
ATOM 496 C C . ASN A 1 68 ? 9.494 1.417 6.287 1.00 96.94 68 ASN A C 1
ATOM 498 O O . ASN A 1 68 ? 9.258 1.760 7.442 1.00 96.94 68 ASN A O 1
ATOM 502 N N . ALA A 1 69 ? 8.682 1.705 5.266 1.00 95.00 69 ALA A N 1
ATOM 503 C CA . ALA A 1 69 ? 7.422 2.426 5.430 1.00 95.00 69 ALA A CA 1
ATOM 504 C C . ALA A 1 69 ? 6.341 1.602 6.153 1.00 95.00 69 ALA A C 1
ATOM 506 O O . ALA A 1 69 ? 5.523 2.183 6.857 1.00 95.00 69 ALA A O 1
ATOM 507 N N . HIS A 1 70 ? 6.335 0.275 5.990 1.00 96.44 70 HIS A N 1
ATOM 508 C CA . HIS A 1 70 ? 5.373 -0.633 6.625 1.00 96.44 70 HIS A CA 1
ATOM 509 C C . HIS A 1 70 ? 5.767 -1.043 8.046 1.00 96.44 70 HIS A C 1
ATOM 511 O O . HIS A 1 70 ? 4.888 -1.328 8.847 1.00 96.44 70 HIS A O 1
ATOM 517 N N . ARG A 1 71 ? 7.062 -1.022 8.396 1.00 96.75 71 ARG A N 1
ATOM 518 C CA . ARG A 1 71 ? 7.552 -1.398 9.735 1.00 96.75 71 ARG A CA 1
ATOM 519 C C . ARG A 1 71 ? 6.789 -0.758 10.916 1.00 96.75 71 ARG A C 1
ATOM 521 O O . ARG A 1 71 ? 6.593 -1.462 11.899 1.00 96.75 71 ARG A O 1
ATOM 528 N N . PRO A 1 72 ? 6.396 0.532 10.895 1.00 96.81 72 PRO A N 1
ATOM 529 C CA . PRO A 1 72 ? 5.649 1.135 12.001 1.00 96.81 72 PRO A CA 1
ATOM 530 C C . PRO A 1 72 ? 4.120 0.959 11.903 1.00 96.81 72 PRO A C 1
ATOM 532 O O . PRO A 1 72 ? 3.402 1.579 12.684 1.00 96.81 72 PRO A O 1
ATOM 535 N N . VAL A 1 73 ? 3.606 0.201 10.931 1.00 97.25 73 VAL A N 1
ATOM 536 C CA . VAL A 1 73 ? 2.168 0.081 10.646 1.00 97.25 73 VAL A CA 1
ATOM 537 C C . VAL A 1 73 ? 1.646 -1.233 11.219 1.00 97.25 73 VAL A C 1
ATOM 539 O O . VAL A 1 73 ? 1.566 -2.246 10.529 1.00 97.25 73 VAL A O 1
ATOM 542 N N . SER A 1 74 ? 1.291 -1.209 12.496 1.00 97.81 74 SER A N 1
ATOM 543 C CA . SER A 1 74 ? 0.653 -2.323 13.192 1.00 97.81 74 SER A CA 1
ATOM 544 C C . SER A 1 74 ? -0.299 -1.803 14.266 1.00 97.81 74 SER A C 1
ATOM 546 O O . SER A 1 74 ? -0.137 -0.693 14.778 1.00 97.81 74 SER A O 1
ATOM 548 N N . GLY A 1 75 ? -1.316 -2.593 14.599 1.00 97.31 75 GLY A N 1
ATOM 549 C CA . GLY A 1 75 ? -2.374 -2.160 15.503 1.00 97.31 75 GLY A CA 1
ATOM 550 C C . GLY A 1 75 ? -3.455 -3.211 15.716 1.00 97.31 75 GLY A C 1
ATOM 551 O O . GLY A 1 75 ? -3.230 -4.412 15.577 1.00 97.31 75 GLY A O 1
ATOM 552 N N . THR A 1 76 ? -4.647 -2.769 16.106 1.00 97.06 76 THR A N 1
ATOM 553 C CA . THR A 1 76 ? -5.820 -3.631 16.294 1.00 97.06 76 THR A CA 1
ATOM 554 C C . THR A 1 76 ? -7.036 -2.970 15.658 1.00 97.06 76 THR A C 1
ATOM 556 O O . THR A 1 76 ? -7.327 -1.810 15.936 1.00 97.06 76 THR A O 1
ATOM 559 N N . SER A 1 77 ? -7.737 -3.694 14.785 1.00 95.94 77 SER A N 1
ATOM 560 C CA . SER A 1 77 ? -8.912 -3.186 14.078 1.00 95.94 77 SER A CA 1
ATOM 561 C C . SER A 1 77 ? -10.111 -3.031 15.018 1.00 95.94 77 SER A C 1
ATOM 563 O O . SER A 1 77 ? -10.152 -3.590 16.116 1.00 95.94 77 SER A O 1
ATOM 565 N N . HIS A 1 78 ? -11.162 -2.347 14.557 1.00 94.31 78 HIS A N 1
ATOM 566 C CA . HIS A 1 78 ? -12.423 -2.214 15.301 1.00 94.31 78 HIS A CA 1
ATOM 567 C C . HIS A 1 78 ? -13.113 -3.563 15.603 1.00 94.31 78 HIS A C 1
ATOM 569 O O . HIS A 1 78 ? -14.099 -3.608 16.338 1.00 94.31 78 HIS A O 1
ATOM 575 N N . ARG A 1 79 ? -12.640 -4.664 15.004 1.00 95.62 79 ARG A N 1
ATOM 576 C CA . ARG A 1 79 ? -13.110 -6.035 15.253 1.00 95.62 79 ARG A CA 1
ATOM 577 C C . ARG A 1 79 ? -12.344 -6.726 16.386 1.00 95.62 79 ARG A C 1
ATOM 579 O O . ARG A 1 79 ? -12.649 -7.872 16.694 1.00 95.62 79 ARG A O 1
ATOM 586 N N . GLY A 1 80 ? -11.354 -6.058 16.985 1.00 96.31 80 GLY A N 1
ATOM 587 C CA . GLY A 1 80 ? -10.446 -6.651 17.969 1.00 96.31 80 GLY A CA 1
ATOM 588 C C . GLY A 1 80 ? -9.365 -7.542 17.349 1.00 96.31 80 GLY A C 1
ATOM 589 O O . GLY A 1 80 ? -8.723 -8.304 18.065 1.00 96.31 80 GLY A O 1
ATOM 590 N N . THR A 1 81 ? -9.167 -7.479 16.029 1.00 96.56 81 THR A N 1
ATOM 591 C CA . THR A 1 81 ? -8.173 -8.285 15.307 1.00 96.56 81 THR A CA 1
ATOM 592 C C . THR A 1 81 ? -6.872 -7.505 15.165 1.00 96.56 81 THR A C 1
ATOM 594 O O . THR A 1 81 ? -6.886 -6.373 14.683 1.00 96.56 81 THR A O 1
ATOM 597 N N . ALA A 1 82 ? -5.753 -8.096 15.587 1.00 97.06 82 ALA A N 1
ATOM 598 C CA . ALA A 1 82 ? -4.436 -7.503 15.384 1.00 97.06 82 ALA A CA 1
ATOM 599 C C . ALA A 1 82 ? -4.090 -7.441 13.887 1.00 97.06 82 ALA A C 1
ATOM 601 O O . ALA A 1 82 ? -4.463 -8.336 13.130 1.00 97.06 82 ALA A O 1
ATOM 602 N N . TYR A 1 83 ? -3.379 -6.396 13.473 1.00 96.19 83 TYR A N 1
ATOM 603 C CA . TYR A 1 83 ? -2.850 -6.257 12.119 1.00 96.19 83 TYR A CA 1
ATOM 604 C C . TYR A 1 83 ? -1.392 -5.800 12.159 1.00 96.19 83 TYR A C 1
ATOM 606 O O . TYR A 1 83 ? -0.999 -5.040 13.045 1.00 96.19 83 TYR A O 1
ATOM 614 N N . ASP A 1 84 ? -0.609 -6.234 11.176 1.00 96.88 84 ASP A N 1
ATOM 615 C CA . ASP A 1 84 ? 0.770 -5.809 10.944 1.00 96.88 84 ASP A CA 1
ATOM 616 C C . ASP A 1 84 ? 0.996 -5.744 9.428 1.00 96.88 84 ASP A C 1
ATOM 618 O O . ASP A 1 84 ? 0.768 -6.720 8.720 1.00 96.88 84 ASP A O 1
ATOM 622 N N . ALA A 1 85 ? 1.412 -4.591 8.903 1.00 95.00 85 ALA A N 1
ATOM 623 C CA . ALA A 1 85 ? 1.653 -4.414 7.469 1.00 95.00 85 ALA A CA 1
ATOM 624 C C . ALA A 1 85 ? 2.925 -5.122 6.961 1.00 95.00 85 ALA A C 1
ATOM 626 O O . ALA A 1 85 ? 3.216 -5.077 5.758 1.00 95.00 85 ALA A O 1
ATOM 627 N N . GLY A 1 86 ? 3.719 -5.700 7.865 1.00 92.44 86 GLY A N 1
ATOM 628 C CA . GLY A 1 86 ? 4.828 -6.601 7.572 1.00 92.44 86 GLY A CA 1
ATOM 629 C C . GLY A 1 86 ? 4.449 -8.086 7.555 1.00 92.44 86 GLY A C 1
ATOM 630 O O . GLY A 1 86 ? 5.285 -8.884 7.125 1.00 92.44 86 GLY A O 1
ATOM 631 N N . ASP A 1 87 ? 3.241 -8.452 7.997 1.00 84.69 87 ASP A N 1
ATOM 632 C CA . ASP A 1 87 ? 2.709 -9.819 7.936 1.00 84.69 87 ASP A CA 1
ATOM 633 C C . ASP A 1 87 ? 2.084 -10.064 6.542 1.00 84.69 87 ASP A C 1
ATOM 635 O O . ASP A 1 87 ? 1.254 -9.255 6.114 1.00 84.69 87 ASP A O 1
ATOM 639 N N . PRO A 1 88 ? 2.545 -11.078 5.779 1.00 60.88 88 PRO A N 1
ATOM 640 C CA . PRO A 1 88 ? 2.119 -11.317 4.395 1.00 60.88 88 PRO A CA 1
ATOM 641 C C . PRO A 1 88 ? 0.650 -11.723 4.211 1.00 60.88 88 PRO A C 1
ATOM 643 O O . PRO A 1 88 ? 0.104 -12.479 5.044 1.00 60.88 88 PRO A O 1
#

pLDDT: mean 93.59, std 7.41, range [46.34, 98.5]

Radius of gyration: 14.01 Å; Cα contacts (8 Å, |Δi|>4): 61; chains: 1; bounding box: 32×26×42 Å

Sequence (88 aa):
MSDPAAFVGGIRALLVQAAHPEVAAGVGDHSVYREDPLGRLSRTAAYVSATTYGSLPEVDRALTVVRNAHRPVSGTSHRGTAYDAGDP